Protein AF-A0A385FWA4-F1 (afdb_monomer_lite)

Organism: Pseudomonas aeruginosa (NCBI:txid287)

Secondary structure (DSSP, 8-state):
-HHHHHHHHHHHHHHHHHHHHHHHHHHHHHSTT--HHHHHHHHHHHHHHHHHHHHHHHHHHHHT--

Sequence (66 aa):
MFFNKVLSWLRETVVGIGCSLLAAGFVGIITPGSHPQAIAVSVVSGLVLIVGGLVVSFFQKDNAGE

Foldseek 3Di:
DVVLVVLVVLLVVLLVQLVVLCVVLVVLVVDPPRDPVSSVCSNVSSVVSNVVSVVSVVVSVVVVPD

Structure (mmCIF, N/CA/C/O backbone):
data_AF-A0A385FWA4-F1
#
_entry.id   AF-A0A385FWA4-F1
#
loop_
_atom_site.group_PDB
_atom_site.id
_atom_site.type_symbol
_atom_site.label_atom_id
_atom_site.label_alt_id
_atom_site.label_comp_id
_atom_site.label_asym_id
_atom_site.label_entity_id
_atom_site.label_seq_id
_atom_site.pdbx_PDB_ins_code
_atom_site.Cartn_x
_atom_site.Cartn_y
_atom_site.Cartn_z
_atom_site.occupancy
_atom_site.B_iso_or_equiv
_atom_site.auth_seq_id
_atom_site.auth_comp_id
_atom_site.auth_asym_id
_atom_site.auth_atom_id
_atom_site.pdbx_PDB_model_num
ATOM 1 N N . MET A 1 1 ? -20.354 0.813 17.650 1.00 58.38 1 MET A N 1
ATOM 2 C CA . MET A 1 1 ? -20.401 -0.455 16.875 1.00 58.38 1 MET A CA 1
ATOM 3 C C . MET A 1 1 ? -20.280 -0.262 15.362 1.00 58.38 1 MET A C 1
ATOM 5 O O . MET A 1 1 ? -19.439 -0.921 14.767 1.00 58.38 1 MET A O 1
ATOM 9 N N . PHE A 1 2 ? -21.053 0.629 14.727 1.00 67.06 2 PHE A N 1
ATOM 10 C CA . PHE A 1 2 ? -21.030 0.795 13.261 1.00 67.06 2 PHE A CA 1
ATOM 11 C C . PHE A 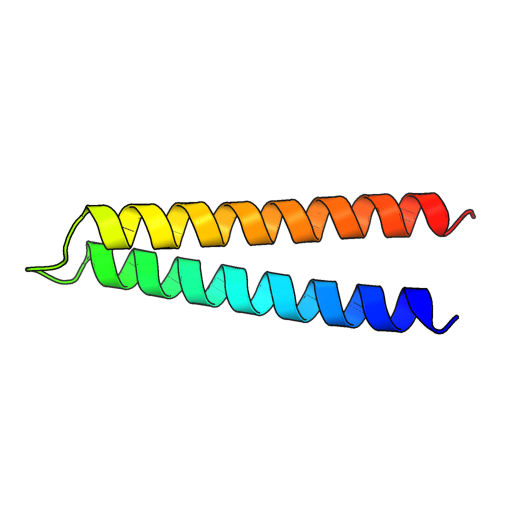1 2 ? -19.687 1.320 12.715 1.00 67.06 2 PHE A C 1
ATOM 13 O O . PHE A 1 2 ? -19.156 0.774 11.754 1.00 67.06 2 PHE A O 1
ATOM 20 N N . PHE A 1 3 ? -19.079 2.303 13.389 1.00 65.69 3 PHE A N 1
ATOM 21 C CA . PHE A 1 3 ? -17.781 2.872 12.998 1.00 65.69 3 PHE A CA 1
ATOM 22 C C . PHE A 1 3 ? -16.648 1.837 12.932 1.00 65.69 3 PHE A C 1
ATOM 24 O O . PHE A 1 3 ? -15.898 1.819 11.962 1.00 65.69 3 PHE A O 1
ATOM 31 N N . ASN A 1 4 ? -16.564 0.917 13.899 1.00 69.06 4 ASN A N 1
ATOM 32 C CA . ASN A 1 4 ? -15.548 -0.143 13.881 1.00 69.06 4 ASN A CA 1
ATOM 33 C C . ASN A 1 4 ? -15.751 -1.132 12.727 1.00 69.06 4 ASN A C 1
ATOM 35 O O . ASN A 1 4 ? -14.778 -1.606 12.145 1.00 69.06 4 ASN A O 1
ATOM 39 N N . LYS A 1 5 ? -17.008 -1.404 12.355 1.00 75.00 5 LYS A N 1
ATOM 40 C CA . LYS A 1 5 ? -17.330 -2.232 11.189 1.00 75.00 5 LYS A CA 1
ATOM 41 C C . LYS A 1 5 ? -16.863 -1.543 9.902 1.00 75.00 5 LYS A C 1
ATOM 43 O O . LYS A 1 5 ? -16.166 -2.164 9.111 1.00 75.00 5 LYS A O 1
ATOM 48 N N . VAL A 1 6 ? -17.167 -0.254 9.733 1.00 76.06 6 VAL A N 1
ATOM 49 C CA . VAL A 1 6 ? -16.765 0.529 8.549 1.00 76.06 6 VAL A CA 1
ATOM 50 C C . VAL A 1 6 ? -15.243 0.655 8.445 1.00 76.06 6 VAL A C 1
ATOM 52 O O . VAL A 1 6 ? -14.692 0.442 7.372 1.00 76.06 6 VAL A O 1
ATOM 55 N N . LEU A 1 7 ? -14.547 0.920 9.553 1.00 70.94 7 LEU A N 1
ATOM 56 C CA . LEU A 1 7 ? -13.081 0.983 9.588 1.00 70.94 7 LEU A CA 1
ATOM 57 C C . LEU A 1 7 ? -12.428 -0.364 9.239 1.00 70.94 7 LEU A C 1
ATOM 59 O O . LEU A 1 7 ? -11.420 -0.384 8.538 1.00 70.94 7 LEU A O 1
ATOM 63 N N . SER A 1 8 ? -13.031 -1.486 9.648 1.00 73.69 8 SER A N 1
ATOM 64 C CA . SER A 1 8 ? -12.562 -2.822 9.257 1.00 73.69 8 SER A CA 1
ATOM 65 C C . SER A 1 8 ? -12.686 -3.050 7.748 1.00 73.69 8 SER A C 1
ATOM 67 O O . SER A 1 8 ? -11.741 -3.518 7.120 1.00 73.69 8 SER A O 1
ATOM 69 N N . TRP A 1 9 ? -13.825 -2.679 7.156 1.00 81.06 9 TRP A N 1
ATOM 70 C CA . TRP A 1 9 ? -14.045 -2.779 5.707 1.00 81.06 9 TRP A CA 1
ATOM 71 C C . TRP A 1 9 ? -13.097 -1.872 4.924 1.00 81.06 9 TRP A C 1
ATOM 73 O O . TRP A 1 9 ? -12.542 -2.266 3.898 1.00 81.06 9 TRP A O 1
ATOM 83 N N . LEU A 1 10 ? -12.875 -0.658 5.429 1.00 78.12 10 LEU A N 1
ATOM 84 C CA . LEU A 1 10 ? -11.967 0.301 4.821 1.00 78.12 10 LEU A CA 1
ATOM 85 C C . LEU A 1 10 ? -10.524 -0.213 4.856 1.00 78.12 10 LEU A C 1
ATOM 87 O O . LEU A 1 10 ? -9.832 -0.128 3.848 1.00 78.12 10 LEU A O 1
ATOM 91 N N . ARG A 1 11 ? -10.094 -0.828 5.964 1.00 76.44 11 ARG A N 1
ATOM 92 C CA . ARG A 1 11 ? -8.778 -1.469 6.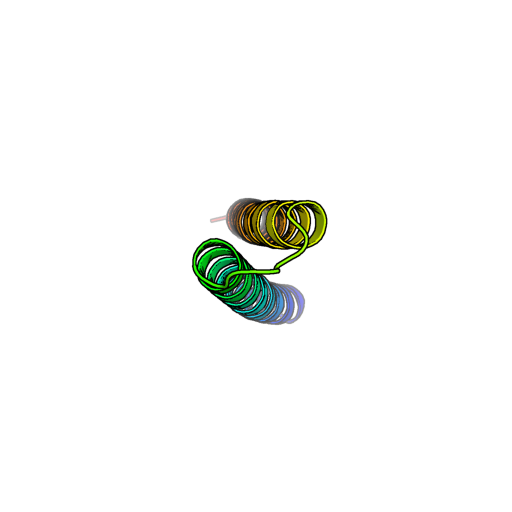074 1.00 76.44 11 ARG A CA 1
ATOM 93 C C . ARG A 1 11 ? -8.602 -2.588 5.048 1.00 76.44 11 ARG A C 1
ATOM 95 O O . ARG A 1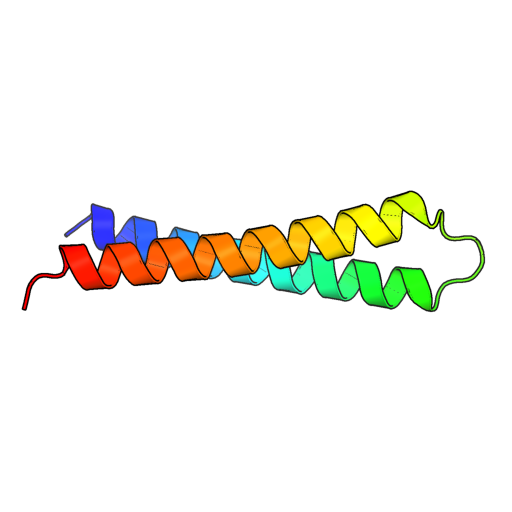 11 ? -7.602 -2.586 4.339 1.00 76.44 11 ARG A O 1
ATOM 102 N N . GLU A 1 12 ? -9.551 -3.517 4.947 1.00 79.56 12 GLU A N 1
ATOM 103 C CA . GLU A 1 12 ? -9.469 -4.619 3.976 1.00 79.56 12 GLU A CA 1
ATOM 104 C C . GLU A 1 12 ? -9.427 -4.107 2.531 1.00 79.56 12 GLU A C 1
ATOM 1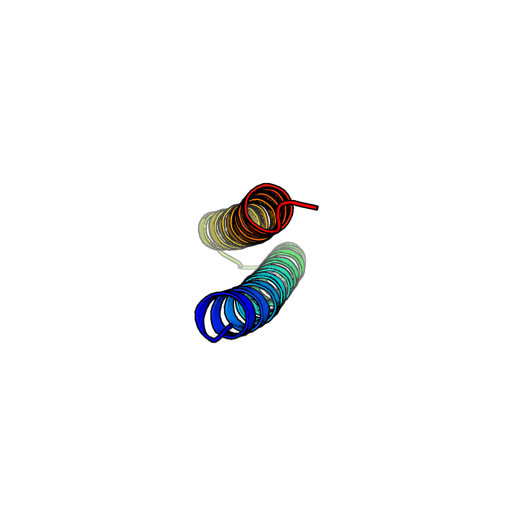06 O O . GLU A 1 12 ? -8.609 -4.562 1.731 1.00 79.56 12 GLU A O 1
ATOM 111 N N . THR A 1 13 ? -10.235 -3.092 2.221 1.00 82.44 13 THR A N 1
ATOM 112 C CA . THR A 1 13 ? -10.279 -2.479 0.887 1.00 82.44 13 THR A CA 1
ATOM 113 C C . THR A 1 13 ? -8.970 -1.758 0.556 1.00 82.44 13 THR A C 1
ATOM 115 O O . THR A 1 13 ? -8.415 -1.944 -0.524 1.00 82.44 13 THR A O 1
ATOM 118 N N . VAL A 1 14 ? -8.432 -0.970 1.491 1.00 80.19 14 VAL A N 1
ATOM 119 C CA . VAL A 1 14 ? -7.173 -0.225 1.320 1.00 80.19 14 VAL A CA 1
ATOM 120 C C . VAL A 1 14 ? -5.986 -1.173 1.144 1.00 80.19 14 VAL A C 1
ATOM 122 O O . VAL A 1 14 ? -5.146 -0.946 0.273 1.00 80.19 14 VAL A O 1
ATOM 125 N N . VAL A 1 15 ? -5.935 -2.264 1.913 1.00 80.19 15 VAL A N 1
ATOM 126 C CA . VAL A 1 15 ? -4.901 -3.300 1.772 1.00 80.19 15 VAL A CA 1
ATOM 127 C C . VAL A 1 15 ? -5.035 -4.019 0.426 1.00 80.19 15 VAL A C 1
ATOM 129 O O . VAL A 1 15 ? -4.034 -4.206 -0.263 1.00 80.19 15 VAL A O 1
ATOM 132 N N . GLY A 1 16 ? -6.257 -4.359 0.005 1.00 84.12 16 GLY A N 1
ATOM 133 C CA . GLY A 1 16 ? -6.515 -4.989 -1.294 1.00 84.12 16 GLY A CA 1
ATOM 134 C C . GLY A 1 16 ? -6.087 -4.118 -2.481 1.00 84.12 16 GLY A C 1
ATOM 135 O O . GLY A 1 16 ? -5.425 -4.600 -3.406 1.00 84.12 16 GLY A O 1
ATOM 136 N N . ILE A 1 17 ? -6.396 -2.819 -2.434 1.00 83.94 17 ILE A N 1
ATOM 137 C CA . ILE A 1 17 ? -5.972 -1.849 -3.453 1.00 83.94 17 ILE A CA 1
ATOM 138 C C . ILE A 1 17 ? -4.446 -1.681 -3.432 1.00 83.94 17 ILE A C 1
ATOM 140 O O . ILE A 1 17 ? -3.818 -1.706 -4.491 1.00 83.94 17 ILE A O 1
ATOM 144 N N . GLY A 1 18 ? -3.833 -1.576 -2.247 1.00 82.25 18 GLY A N 1
ATOM 145 C CA . GLY A 1 18 ? -2.381 -1.464 -2.094 1.00 82.25 18 GLY A CA 1
ATOM 146 C C . GLY A 1 18 ? -1.629 -2.656 -2.691 1.00 82.25 18 GLY A C 1
ATOM 147 O O . GLY A 1 18 ? -0.704 -2.467 -3.480 1.00 82.25 18 GLY A O 1
ATOM 148 N N . CYS A 1 19 ? -2.073 -3.882 -2.398 1.00 81.88 19 CYS A N 1
ATOM 149 C CA . CYS A 1 19 ? -1.508 -5.104 -2.979 1.00 81.88 19 CYS A CA 1
ATOM 150 C C . CYS A 1 19 ? -1.666 -5.160 -4.507 1.00 81.88 19 CYS A C 1
ATOM 152 O O . CYS A 1 19 ? -0.738 -5.570 -5.202 1.00 81.88 19 CYS A O 1
ATOM 154 N N . SER A 1 20 ? -2.806 -4.713 -5.039 1.00 84.69 20 SER A N 1
ATOM 155 C CA . SER A 1 20 ? -3.053 -4.684 -6.489 1.00 84.69 20 SER A CA 1
ATOM 156 C C . SER A 1 20 ? -2.147 -3.675 -7.208 1.00 84.69 20 SER A C 1
ATOM 158 O O . SER A 1 20 ? -1.596 -3.979 -8.265 1.00 84.69 20 SER A O 1
ATOM 160 N N . LEU A 1 21 ? -1.936 -2.494 -6.614 1.00 81.81 21 LEU A N 1
ATOM 161 C CA . LEU A 1 21 ? -1.012 -1.470 -7.117 1.00 81.81 21 LEU A CA 1
ATOM 162 C C . LEU A 1 21 ? 0.447 -1.931 -7.072 1.00 81.81 21 LEU A C 1
ATOM 164 O O . LEU A 1 21 ? 1.186 -1.712 -8.030 1.00 81.81 21 LEU A O 1
ATOM 168 N N . LEU A 1 22 ? 0.850 -2.615 -5.998 1.00 82.88 22 LEU A N 1
ATOM 169 C CA . LEU A 1 22 ? 2.177 -3.225 -5.890 1.00 82.88 22 LEU A CA 1
ATOM 170 C C . LEU A 1 22 ? 2.389 -4.282 -6.976 1.00 82.88 22 LEU A C 1
ATOM 172 O O . LEU A 1 22 ? 3.414 -4.254 -7.654 1.00 82.88 22 LEU A O 1
ATOM 176 N N . ALA A 1 23 ? 1.412 -5.169 -7.190 1.00 84.50 23 ALA A N 1
ATOM 177 C CA . ALA A 1 23 ? 1.470 -6.166 -8.256 1.00 84.50 23 ALA A CA 1
ATOM 178 C C . ALA A 1 23 ? 1.599 -5.510 -9.642 1.00 84.50 23 ALA A C 1
ATOM 180 O O . ALA A 1 23 ? 2.468 -5.897 -10.422 1.00 84.50 23 ALA A O 1
ATOM 181 N N . ALA A 1 24 ? 0.803 -4.474 -9.927 1.00 83.12 24 ALA A N 1
ATOM 182 C CA . ALA A 1 24 ? 0.896 -3.714 -11.174 1.00 83.12 24 ALA A CA 1
ATOM 183 C C . ALA A 1 24 ? 2.270 -3.039 -11.347 1.00 83.12 24 ALA A C 1
ATOM 185 O O . ALA A 1 24 ? 2.836 -3.065 -12.439 1.00 83.12 24 ALA A O 1
ATOM 186 N N . GLY A 1 25 ? 2.841 -2.502 -10.265 1.00 80.94 25 GLY A N 1
ATOM 187 C CA . GLY A 1 25 ? 4.190 -1.942 -10.255 1.00 80.94 25 GLY A CA 1
ATOM 188 C C . GLY A 1 25 ? 5.261 -2.980 -10.582 1.00 80.94 25 GLY A C 1
ATOM 189 O O . GLY A 1 25 ? 6.089 -2.747 -11.459 1.00 80.94 25 GLY A O 1
ATOM 190 N N . PHE A 1 26 ? 5.211 -4.161 -9.959 1.00 82.81 26 PHE A N 1
ATOM 191 C CA . PHE A 1 26 ? 6.141 -5.255 -10.260 1.00 82.81 26 PHE A CA 1
ATOM 192 C C . PHE A 1 26 ? 6.026 -5.749 -11.707 1.00 82.81 26 PHE A C 1
ATOM 194 O O . PHE A 1 26 ? 7.046 -5.970 -12.359 1.00 82.81 26 PHE A O 1
ATOM 201 N N . VAL A 1 27 ? 4.805 -5.864 -12.237 1.00 83.31 27 VAL A N 1
ATOM 202 C CA . VAL A 1 27 ? 4.574 -6.218 -13.649 1.00 83.31 27 VAL A CA 1
ATOM 203 C C . VAL A 1 27 ? 5.120 -5.134 -14.587 1.00 83.31 27 VAL A C 1
ATOM 205 O O . VAL A 1 27 ? 5.695 -5.443 -15.631 1.00 83.31 27 VAL A O 1
ATOM 208 N N . GLY A 1 28 ? 5.013 -3.862 -14.205 1.00 80.25 28 GLY A N 1
ATOM 209 C CA . GLY A 1 28 ? 5.599 -2.751 -14.952 1.00 80.25 28 GLY A CA 1
ATOM 210 C C . GLY A 1 28 ? 7.128 -2.818 -15.039 1.00 80.25 28 GLY A C 1
ATOM 211 O O . GLY A 1 28 ? 7.683 -2.497 -16.086 1.00 80.25 28 GLY A O 1
ATOM 212 N N . ILE A 1 29 ? 7.812 -3.289 -13.988 1.00 79.62 29 ILE A N 1
ATOM 213 C CA . ILE A 1 29 ? 9.284 -3.431 -13.971 1.00 79.62 29 ILE A CA 1
ATOM 214 C C . ILE A 1 29 ? 9.761 -4.455 -15.008 1.00 79.62 29 ILE A C 1
ATOM 216 O O . ILE A 1 29 ? 10.785 -4.244 -15.654 1.00 79.62 29 ILE A O 1
ATOM 220 N N . ILE A 1 30 ? 9.025 -5.556 -15.176 1.00 82.06 30 ILE A N 1
ATOM 221 C CA . ILE A 1 30 ? 9.387 -6.631 -16.113 1.00 82.06 30 ILE A CA 1
ATOM 222 C C . ILE A 1 30 ? 8.904 -6.375 -17.549 1.00 82.06 30 ILE A C 1
ATOM 224 O O . ILE A 1 30 ? 9.337 -7.072 -18.465 1.00 82.06 30 ILE A O 1
ATOM 228 N N . THR A 1 31 ? 8.015 -5.398 -17.762 1.00 80.88 31 THR A N 1
ATOM 229 C CA . THR A 1 31 ? 7.432 -5.110 -19.079 1.00 80.88 31 THR A CA 1
ATOM 230 C C . THR A 1 31 ? 8.297 -4.092 -19.838 1.00 80.88 31 THR A C 1
ATOM 232 O O . THR A 1 31 ? 8.384 -2.931 -19.419 1.00 80.88 31 THR A O 1
ATOM 235 N N . PRO A 1 32 ? 8.931 -4.469 -20.965 1.00 60.56 32 PRO A N 1
ATOM 236 C CA . PRO A 1 32 ? 9.745 -3.548 -21.754 1.00 60.56 32 PRO A CA 1
ATOM 237 C C . PRO A 1 32 ? 8.871 -2.476 -22.425 1.00 60.56 32 PRO A C 1
ATOM 239 O O . PRO A 1 32 ? 7.825 -2.781 -22.990 1.00 60.56 32 PRO A O 1
ATOM 242 N N . GLY A 1 33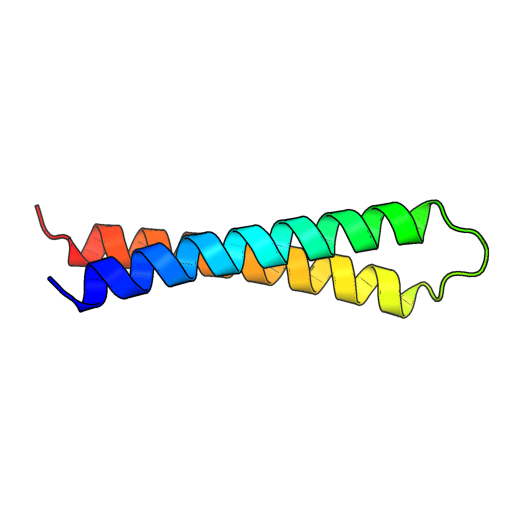 ? 9.304 -1.212 -22.367 1.00 73.31 33 GLY A N 1
ATOM 243 C CA . GLY A 1 33 ? 8.560 -0.062 -22.910 1.00 73.31 33 GLY A CA 1
ATOM 244 C C .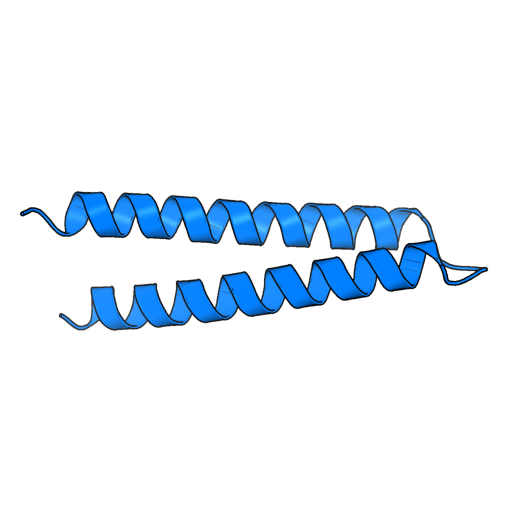 GLY A 1 33 ? 7.672 0.673 -21.897 1.00 73.31 33 GLY A C 1
ATOM 245 O O . GLY A 1 33 ? 7.017 1.652 -22.245 1.00 73.31 33 GLY A O 1
ATOM 246 N N . SER A 1 34 ? 7.667 0.240 -20.637 1.00 74.75 34 SER A N 1
ATOM 247 C CA . SER A 1 34 ? 6.907 0.883 -19.564 1.00 74.75 34 SER A CA 1
ATOM 248 C C . SER A 1 34 ? 7.524 2.221 -19.143 1.00 74.75 34 SER A C 1
ATOM 250 O O . SER A 1 34 ? 8.732 2.314 -18.920 1.00 74.75 34 SER A O 1
ATOM 252 N N . HIS A 1 35 ? 6.696 3.257 -18.963 1.00 80.00 35 HIS A N 1
ATOM 253 C CA . HIS A 1 35 ? 7.156 4.539 -18.424 1.00 80.00 35 HIS A CA 1
ATOM 254 C C . HIS A 1 35 ? 7.614 4.374 -16.960 1.00 80.00 35 HIS A C 1
ATOM 256 O O . HIS A 1 35 ? 6.781 4.083 -16.095 1.00 80.00 35 HIS A O 1
ATOM 262 N N . PRO A 1 36 ? 8.895 4.633 -16.631 1.00 74.50 36 PRO A N 1
ATOM 263 C CA . PRO A 1 36 ? 9.441 4.397 -15.290 1.00 74.50 36 PRO A CA 1
ATOM 264 C C . PRO A 1 36 ? 8.762 5.251 -14.210 1.00 74.50 36 PRO A C 1
ATOM 266 O O . PRO A 1 36 ? 8.672 4.845 -13.053 1.00 74.50 36 PRO A O 1
ATOM 269 N N . GLN A 1 37 ? 8.216 6.408 -14.596 1.00 80.19 37 GLN A N 1
ATOM 270 C CA . GLN A 1 37 ? 7.445 7.272 -13.704 1.00 80.19 37 GLN A CA 1
ATOM 271 C C . GLN A 1 37 ? 6.139 6.613 -13.238 1.00 80.19 37 GLN A C 1
ATOM 273 O O . GLN A 1 37 ? 5.813 6.685 -12.058 1.00 80.19 37 GLN A O 1
ATOM 278 N N . ALA A 1 38 ? 5.414 5.925 -14.126 1.00 76.56 38 ALA A N 1
ATOM 279 C CA . ALA A 1 38 ? 4.158 5.261 -13.772 1.00 76.56 38 ALA A CA 1
ATOM 280 C C . ALA A 1 38 ? 4.392 4.087 -12.808 1.00 76.56 38 ALA A C 1
ATOM 282 O O . ALA A 1 38 ? 3.651 3.912 -11.841 1.00 76.56 38 ALA A O 1
ATOM 283 N N . ILE A 1 39 ? 5.477 3.337 -13.024 1.00 81.31 39 ILE A N 1
ATOM 284 C CA . ILE A 1 39 ? 5.908 2.250 -12.140 1.00 81.31 39 ILE A CA 1
ATOM 285 C C . ILE A 1 39 ? 6.214 2.802 -10.747 1.00 81.31 39 ILE A C 1
ATOM 287 O O . ILE A 1 39 ? 5.647 2.332 -9.762 1.00 81.31 39 ILE A O 1
ATOM 291 N N . ALA A 1 40 ? 7.050 3.840 -10.659 1.00 80.75 40 ALA A N 1
ATOM 292 C CA . ALA A 1 40 ? 7.405 4.454 -9.384 1.00 80.75 40 ALA A CA 1
ATOM 293 C C . ALA A 1 40 ? 6.163 4.952 -8.627 1.00 80.75 40 ALA A C 1
ATOM 295 O O . ALA A 1 40 ? 6.014 4.670 -7.441 1.00 80.75 40 ALA A O 1
ATOM 296 N N . VAL A 1 41 ? 5.228 5.617 -9.316 1.00 82.31 41 VAL A N 1
ATOM 297 C CA . VAL A 1 41 ? 3.979 6.100 -8.707 1.00 82.31 41 VAL A CA 1
ATOM 298 C C . VAL A 1 41 ? 3.108 4.941 -8.215 1.00 82.31 41 VAL A C 1
ATOM 300 O O . VAL A 1 41 ? 2.561 5.025 -7.115 1.00 82.31 41 VAL A O 1
ATOM 303 N N . SER A 1 42 ? 3.002 3.841 -8.966 1.00 81.56 42 SER A N 1
ATOM 304 C CA . SER A 1 42 ? 2.223 2.664 -8.548 1.00 81.56 42 SER A CA 1
ATOM 305 C C . SER A 1 42 ? 2.799 1.982 -7.299 1.00 81.56 42 SER A C 1
ATOM 307 O O . SER A 1 42 ? 2.058 1.666 -6.371 1.00 81.56 42 SER A O 1
ATOM 309 N N . VAL A 1 43 ? 4.127 1.848 -7.214 1.00 82.38 43 VAL A N 1
ATOM 310 C CA . VAL A 1 43 ? 4.803 1.253 -6.053 1.00 82.38 43 VAL A CA 1
ATOM 311 C C . VAL A 1 43 ? 4.690 2.166 -4.832 1.00 82.38 43 VAL A C 1
ATOM 313 O O . VAL A 1 43 ? 4.329 1.706 -3.750 1.00 82.38 43 VAL A O 1
ATOM 316 N N . VAL A 1 44 ? 4.945 3.468 -4.999 1.00 87.56 44 VAL A N 1
ATOM 317 C CA . VAL A 1 44 ? 4.867 4.450 -3.906 1.00 87.56 44 VAL A CA 1
ATOM 318 C C . VAL A 1 44 ? 3.438 4.565 -3.378 1.00 87.56 44 VAL A C 1
ATOM 320 O O . VAL A 1 44 ? 3.232 4.507 -2.169 1.00 87.56 44 VAL A O 1
ATOM 323 N N . SER A 1 45 ? 2.437 4.674 -4.256 1.00 85.56 45 SER A N 1
ATOM 324 C CA . SER A 1 45 ? 1.029 4.743 -3.839 1.00 85.56 45 SER A CA 1
ATOM 325 C C . SER A 1 45 ? 0.560 3.458 -3.153 1.00 85.56 45 SER A C 1
ATOM 327 O O . SER A 1 45 ? -0.100 3.538 -2.118 1.00 85.56 45 SER A O 1
ATOM 329 N N . GLY A 1 46 ? 0.956 2.282 -3.654 1.00 83.19 46 GLY A N 1
ATOM 330 C CA . GLY A 1 46 ? 0.670 1.003 -3.003 1.00 83.19 46 GLY A CA 1
ATOM 331 C C . GLY A 1 46 ? 1.266 0.917 -1.594 1.00 83.19 46 GLY A C 1
ATOM 332 O O . GLY A 1 46 ? 0.578 0.518 -0.653 1.00 83.19 46 GLY A O 1
ATOM 333 N N . LEU A 1 47 ? 2.511 1.372 -1.420 1.00 84.00 47 LEU A N 1
ATOM 334 C CA . LEU A 1 47 ? 3.180 1.406 -0.120 1.00 84.00 47 LEU A CA 1
ATOM 335 C C . LEU A 1 47 ? 2.494 2.374 0.858 1.00 84.00 47 LEU A C 1
ATOM 337 O O . LEU A 1 47 ? 2.231 2.007 2.002 1.00 84.00 47 LEU A O 1
ATOM 341 N N . VAL A 1 48 ? 2.143 3.582 0.404 1.00 87.50 48 VAL A N 1
ATOM 342 C CA . VAL A 1 48 ? 1.427 4.583 1.216 1.00 87.50 48 VAL A CA 1
ATOM 343 C C . VAL A 1 48 ? 0.069 4.057 1.680 1.00 87.50 48 VAL A C 1
ATOM 345 O O . VAL A 1 48 ? -0.293 4.256 2.837 1.00 87.50 48 VAL A O 1
ATOM 348 N N . LEU A 1 49 ? -0.667 3.346 0.822 1.00 81.88 49 LEU A N 1
ATOM 349 C CA . LEU A 1 49 ? -1.954 2.752 1.186 1.00 81.88 49 LEU A CA 1
ATOM 350 C C . LEU A 1 49 ? -1.803 1.652 2.243 1.00 81.88 49 LEU A C 1
ATOM 352 O O . LEU A 1 49 ? -2.564 1.638 3.209 1.00 81.88 49 LEU A O 1
ATOM 356 N N . ILE A 1 50 ? -0.794 0.781 2.131 1.00 81.94 50 ILE A N 1
ATOM 357 C CA . ILE A 1 50 ? -0.523 -0.237 3.160 1.00 81.94 50 ILE A CA 1
ATOM 358 C C . ILE A 1 50 ? -0.161 0.416 4.500 1.00 81.94 50 ILE A C 1
ATOM 360 O O . ILE A 1 50 ? -0.703 0.027 5.538 1.00 81.94 50 ILE A O 1
ATOM 364 N N . VAL A 1 51 ? 0.704 1.435 4.489 1.00 84.75 51 VAL A N 1
ATOM 365 C CA . VAL A 1 51 ? 1.063 2.189 5.700 1.00 84.75 51 VAL A CA 1
ATOM 366 C C . VAL A 1 51 ? -0.163 2.893 6.288 1.00 84.75 51 VAL A C 1
ATOM 368 O O . VAL A 1 51 ? -0.393 2.812 7.492 1.00 84.75 51 VAL A O 1
ATOM 371 N N . GLY A 1 52 ? -1.005 3.510 5.458 1.00 82.56 52 GLY A N 1
ATOM 372 C CA . GLY A 1 52 ? -2.260 4.126 5.892 1.00 82.56 52 GLY A CA 1
ATOM 373 C C . GLY A 1 52 ? -3.211 3.119 6.545 1.00 82.56 52 GLY A C 1
ATOM 374 O O . GLY A 1 52 ? -3.752 3.388 7.615 1.00 82.56 52 GLY A O 1
ATOM 375 N N . GLY A 1 53 ? -3.352 1.923 5.967 1.00 78.81 53 GLY A N 1
ATOM 376 C CA . GLY A 1 53 ? -4.140 0.833 6.549 1.00 78.81 53 GLY A CA 1
ATOM 377 C C . GLY A 1 53 ? -3.600 0.347 7.901 1.00 78.81 53 GLY A C 1
ATOM 378 O O . GLY A 1 53 ? -4.383 0.043 8.803 1.00 78.81 53 GLY A O 1
ATOM 379 N N . LEU A 1 54 ? -2.274 0.315 8.073 1.00 77.44 54 LEU A N 1
ATOM 380 C CA . LEU A 1 54 ? -1.624 0.004 9.351 1.00 77.44 54 LEU A CA 1
ATOM 381 C C . LEU A 1 54 ? -1.890 1.085 10.400 1.00 77.44 54 LEU A C 1
ATOM 383 O O . LEU A 1 54 ? -2.286 0.753 11.514 1.00 77.44 54 LEU A O 1
ATOM 387 N N . VAL A 1 55 ? -1.735 2.363 10.046 1.00 81.19 55 VAL A N 1
ATOM 388 C CA . VAL A 1 55 ? -2.007 3.491 10.951 1.00 81.19 55 VAL A CA 1
ATOM 389 C C . VAL A 1 55 ? -3.466 3.470 11.403 1.00 81.19 55 VAL A C 1
ATOM 391 O O . VAL A 1 55 ? -3.735 3.528 12.600 1.00 81.19 55 VAL A O 1
ATOM 394 N N . VAL A 1 56 ? -4.412 3.282 10.477 1.00 76.44 56 VAL A N 1
ATOM 395 C CA . VAL A 1 56 ? -5.837 3.132 10.810 1.00 76.44 56 VAL A CA 1
ATOM 396 C C . VAL A 1 56 ? -6.064 1.951 11.757 1.00 76.44 56 VAL A C 1
ATOM 398 O O . VAL A 1 56 ? -6.820 2.081 12.715 1.00 76.44 56 VAL A O 1
ATOM 401 N N . SER A 1 57 ? -5.375 0.823 11.549 1.00 70.31 57 SER A N 1
ATOM 402 C CA . SER A 1 57 ? -5.454 -0.335 12.446 1.00 70.31 57 SER A CA 1
ATOM 403 C C . SER A 1 57 ? -4.903 -0.049 13.847 1.00 70.31 57 SER A C 1
ATOM 405 O O . SER A 1 57 ? -5.453 -0.561 14.821 1.00 70.31 57 SER A O 1
ATOM 407 N N . PHE A 1 58 ? -3.835 0.746 13.960 1.00 72.06 58 PHE A N 1
ATOM 408 C CA . PHE A 1 58 ? -3.285 1.182 15.245 1.00 72.06 58 PHE A CA 1
ATOM 409 C C . PHE A 1 58 ? -4.264 2.097 15.984 1.00 72.06 58 PHE A C 1
ATOM 411 O O . PHE A 1 58 ? -4.566 1.841 17.144 1.00 72.06 58 PHE A O 1
ATOM 418 N N . PHE A 1 59 ? -4.838 3.089 15.300 1.00 71.31 59 PHE A N 1
ATOM 419 C CA . PHE A 1 59 ? -5.859 3.964 15.886 1.00 71.31 59 PHE A CA 1
ATOM 420 C C . PHE A 1 59 ? -7.126 3.204 16.282 1.00 71.31 59 PHE A C 1
ATOM 422 O O . PHE A 1 59 ? -7.725 3.512 17.310 1.00 71.31 59 PHE A O 1
ATOM 429 N N . GLN A 1 60 ? -7.530 2.195 15.506 1.00 67.31 60 GLN A N 1
ATOM 430 C CA . GLN A 1 60 ? -8.637 1.318 15.881 1.00 67.31 60 GLN A CA 1
ATOM 431 C C . GLN A 1 60 ? -8.353 0.556 17.174 1.00 67.31 60 GLN A C 1
ATOM 433 O O . GLN A 1 60 ? -9.246 0.435 18.003 1.00 67.31 60 GLN A O 1
ATOM 438 N N . LYS A 1 61 ? -7.126 0.049 17.340 1.00 63.06 61 LYS A N 1
ATOM 439 C CA . LYS A 1 61 ? -6.696 -0.676 18.540 1.00 63.06 61 LYS A CA 1
ATOM 440 C C . LYS A 1 61 ? -6.615 0.245 19.763 1.00 63.06 61 LYS A C 1
ATOM 442 O O . LYS A 1 61 ? -6.976 -0.189 20.846 1.00 63.06 61 LYS A O 1
ATOM 447 N N . ASP A 1 62 ? -6.213 1.502 19.577 1.00 61.31 62 ASP A N 1
ATOM 448 C CA . ASP A 1 62 ? -6.145 2.518 20.639 1.00 61.31 62 ASP A CA 1
ATOM 449 C C . ASP A 1 62 ? -7.547 2.979 21.092 1.00 61.31 62 ASP A C 1
ATOM 451 O O . ASP A 1 62 ? -7.855 3.018 22.278 1.00 61.31 62 ASP A O 1
ATOM 455 N N . ASN A 1 63 ? -8.463 3.207 20.141 1.00 57.84 63 ASN A N 1
ATOM 456 C CA . ASN A 1 63 ? -9.866 3.550 20.428 1.00 57.84 63 ASN A CA 1
ATOM 457 C C . ASN A 1 63 ? -10.713 2.352 20.889 1.00 57.84 63 ASN A C 1
ATOM 459 O O . ASN A 1 63 ? -11.847 2.540 21.332 1.00 57.84 63 ASN A O 1
ATOM 463 N N . ALA A 1 64 ? -10.205 1.124 20.744 1.00 53.78 64 ALA A N 1
ATOM 464 C CA . ALA A 1 64 ? -10.879 -0.080 21.215 1.00 53.78 64 ALA A CA 1
ATOM 465 C C . ALA A 1 64 ? -10.770 -0.279 22.731 1.00 53.78 64 ALA A C 1
ATOM 467 O O . ALA A 1 64 ? -11.491 -1.141 23.216 1.00 53.78 64 ALA A O 1
ATOM 468 N N . GLY A 1 65 ? -9.957 0.527 23.437 1.00 50.03 65 GLY A N 1
ATOM 469 C CA . GLY A 1 65 ? -10.046 0.764 24.883 1.00 50.03 65 GLY A CA 1
ATOM 470 C C . GLY A 1 65 ? -10.527 -0.428 25.710 1.00 50.03 65 GLY A C 1
ATOM 471 O O . GLY A 1 65 ? -11.590 -0.347 26.325 1.00 50.03 65 GLY A O 1
ATOM 472 N N . GLU A 1 66 ? -9.753 -1.512 25.685 1.00 44.72 66 GLU A N 1
ATOM 473 C CA . GLU A 1 66 ? -9.685 -2.493 26.772 1.00 44.72 66 GLU A CA 1
ATOM 474 C C . GLU A 1 66 ? -8.432 -2.203 27.598 1.00 44.72 66 GLU A C 1
ATOM 476 O O . GLU A 1 66 ? -7.352 -2.038 26.979 1.00 44.72 66 GLU A O 1
#

Radius of gyration: 15.19 Å; chains: 1; bounding box: 31×14×50 Å

pLDDT: mean 76.45, std 9.15, range [44.72, 87.56]